Protein AF-A0A4Q3KNJ0-F1 (afdb_monomer)

Nearest PDB structures (foldseek):
  3dgf-assembly1_C  TM=5.278E-01  e=9.717E+00  Thermotoga maritima

Mean predicted aligned error: 4.08 Å

Radius of gyration: 12.49 Å; Cα contacts (8 Å, |Δi|>4): 44; chains: 1; bounding box: 24×30×30 Å

Sequence (60 aa):
MVAVEPAAAMRAEAQVRHPEAAISRVDDTLPALSQVHRQGHAFHVILLSGVWQHVLPHAA

Solvent-accessible surface area (backbone atoms only — not comparable to full-atom values): 4128 Å² total; per-residue (Å²): 90,82,46,74,44,65,52,63,68,58,50,53,53,49,46,75,77,44,67,87,54,75,58,52,74,39,81,40,51,79,93,71,34,64,62,62,59,74,67,70,74,84,73,96,74,87,87,84,77,95,49,71,93,77,53,76,92,72,88,128

Secondary structure (DSSP, 8-state):
-EEE---HHHHHHHHHH-SSS--EEE---TTT-HHHHHTT---S-----S-GGGPPP---

Foldseek 3Di:
DEAEDQPPVVVVVCCVVPVVDPYHYDNADPDCRPVVVVVVDDDPDDDDDPRVVPDDDDDD

pLDDT: mean 90.1, std 7.31, range [60.69, 97.12]

Structure (mmCIF, N/CA/C/O backbone):
data_AF-A0A4Q3KNJ0-F1
#
_entry.id   AF-A0A4Q3KNJ0-F1
#
loop_
_atom_site.group_PDB
_atom_site.id
_atom_site.type_symbol
_atom_site.label_atom_id
_atom_site.label_alt_id
_atom_site.label_comp_id
_atom_site.label_asym_id
_atom_site.label_entity_id
_atom_site.label_seq_id
_atom_site.pdbx_PDB_ins_code
_atom_site.Cartn_x
_atom_site.Cartn_y
_atom_site.Cartn_z
_atom_site.occupancy
_atom_site.B_iso_or_equiv
_atom_site.auth_seq_id
_atom_site.auth_comp_id
_atom_site.auth_asym_id
_atom_site.auth_atom_id
_atom_site.pdbx_PDB_model_num
ATOM 1 N N . MET A 1 1 ?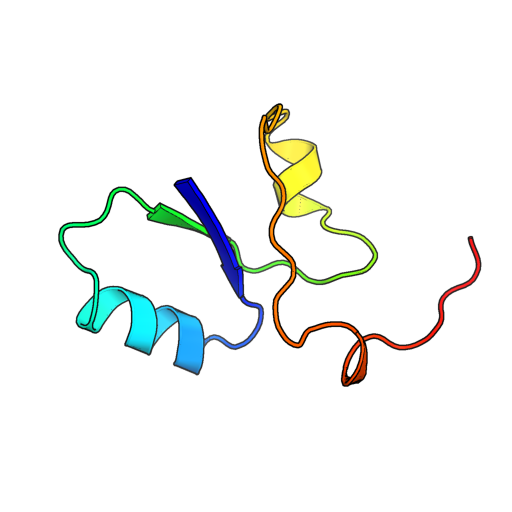 -4.998 3.471 8.512 1.00 89.69 1 MET A N 1
ATOM 2 C CA . MET A 1 1 ? -5.261 3.291 7.060 1.00 89.69 1 MET A CA 1
ATOM 3 C C . MET A 1 1 ? -4.079 2.560 6.434 1.00 89.69 1 MET A C 1
ATOM 5 O O . MET A 1 1 ? -2.976 2.733 6.938 1.00 89.69 1 MET A O 1
ATOM 9 N N . VAL A 1 2 ? -4.281 1.751 5.392 1.00 94.50 2 VAL A N 1
ATOM 10 C CA . VAL A 1 2 ? -3.182 1.145 4.615 1.00 94.50 2 VAL A CA 1
ATOM 11 C C . VAL A 1 2 ? -3.087 1.873 3.276 1.00 94.50 2 VAL A C 1
ATOM 13 O O . VAL A 1 2 ? -4.109 2.054 2.620 1.00 94.50 2 VAL A O 1
ATOM 16 N N . ALA A 1 3 ? -1.889 2.317 2.902 1.00 95.06 3 ALA A N 1
ATOM 17 C CA . ALA A 1 3 ? -1.6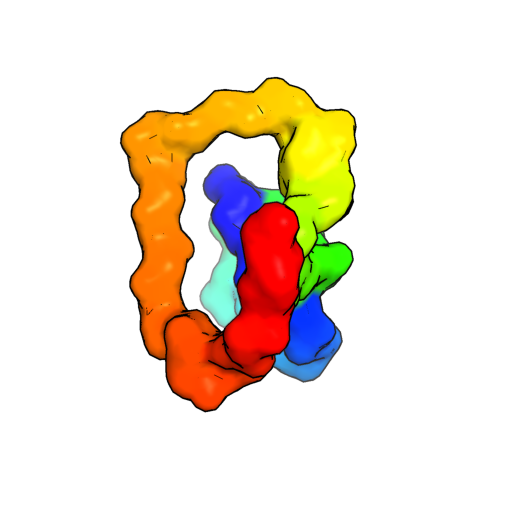01 2.922 1.605 1.00 95.06 3 ALA A CA 1
ATOM 18 C C . ALA A 1 3 ? -0.494 2.123 0.912 1.00 95.06 3 ALA A C 1
ATOM 20 O O . ALA A 1 3 ? 0.577 1.916 1.485 1.00 95.06 3 ALA A O 1
ATOM 21 N N . VAL A 1 4 ? -0.763 1.675 -0.309 1.00 95.56 4 VAL A N 1
ATOM 22 C CA . VAL A 1 4 ? 0.191 0.932 -1.136 1.00 95.56 4 VAL A CA 1
ATOM 23 C C . VAL A 1 4 ? 0.774 1.882 -2.169 1.00 95.56 4 VAL A C 1
ATOM 25 O O . VAL A 1 4 ? 0.018 2.547 -2.870 1.00 95.56 4 VAL A O 1
ATOM 28 N N . GLU A 1 5 ? 2.100 1.956 -2.243 1.00 94.88 5 GLU A N 1
ATOM 29 C CA . GLU A 1 5 ? 2.805 2.790 -3.218 1.00 94.88 5 GLU A CA 1
ATOM 30 C C . GLU A 1 5 ? 4.171 2.159 -3.552 1.00 94.88 5 GLU A C 1
ATOM 32 O O . GLU A 1 5 ? 5.061 2.154 -2.692 1.00 94.88 5 GLU A O 1
ATOM 37 N N . PRO A 1 6 ? 4.366 1.617 -4.766 1.00 93.06 6 PRO A N 1
ATOM 38 C CA . PRO A 1 6 ? 5.629 0.990 -5.155 1.00 93.06 6 PRO A CA 1
ATOM 39 C C . PRO A 1 6 ? 6.755 2.007 -5.399 1.00 93.06 6 PRO A C 1
ATOM 41 O O . PRO A 1 6 ? 7.936 1.689 -5.243 1.00 93.06 6 PRO A O 1
ATOM 44 N N . ALA A 1 7 ? 6.440 3.255 -5.758 1.00 93.06 7 ALA A N 1
ATOM 45 C CA . ALA A 1 7 ? 7.456 4.270 -5.986 1.00 93.06 7 ALA A CA 1
ATOM 46 C C . ALA A 1 7 ? 8.014 4.783 -4.651 1.00 93.06 7 ALA A C 1
ATOM 48 O O . ALA A 1 7 ? 7.388 5.564 -3.930 1.00 93.06 7 ALA A O 1
ATOM 49 N N . ALA A 1 8 ? 9.255 4.398 -4.341 1.00 94.62 8 ALA A N 1
ATOM 50 C CA . ALA A 1 8 ? 9.939 4.803 -3.112 1.00 94.62 8 ALA A CA 1
ATOM 51 C C . ALA A 1 8 ? 9.956 6.331 -2.903 1.00 94.62 8 ALA A C 1
ATOM 53 O O . ALA A 1 8 ? 9.740 6.799 -1.785 1.00 94.62 8 ALA A O 1
ATOM 54 N N . ALA A 1 9 ? 10.146 7.108 -3.977 1.00 95.44 9 ALA A N 1
ATOM 55 C CA . ALA A 1 9 ? 10.115 8.569 -3.919 1.00 95.44 9 ALA A CA 1
ATOM 56 C C . ALA A 1 9 ? 8.739 9.105 -3.487 1.00 95.44 9 ALA A C 1
ATOM 58 O O . ALA A 1 9 ? 8.661 9.984 -2.632 1.00 95.44 9 ALA A O 1
ATOM 59 N N . MET A 1 10 ? 7.647 8.529 -4.002 1.00 93.50 10 MET A N 1
ATOM 60 C CA . MET A 1 10 ? 6.293 8.916 -3.598 1.00 93.50 10 MET A CA 1
ATOM 61 C C . MET A 1 10 ? 5.995 8.502 -2.154 1.00 93.50 10 MET A C 1
ATOM 63 O O . MET A 1 10 ? 5.392 9.279 -1.414 1.00 93.50 10 MET A O 1
ATOM 67 N N . ARG A 1 11 ? 6.475 7.332 -1.702 1.00 93.69 11 ARG A N 1
ATOM 68 C CA . ARG A 1 11 ? 6.364 6.932 -0.287 1.00 93.69 11 ARG A CA 1
ATOM 69 C C . ARG A 1 11 ? 7.068 7.912 0.648 1.00 93.69 11 ARG A C 1
ATOM 71 O O . ARG A 1 11 ? 6.495 8.255 1.682 1.00 93.69 11 ARG A O 1
ATOM 78 N N . ALA A 1 12 ? 8.274 8.356 0.294 1.00 93.56 12 ALA A N 1
ATOM 79 C CA . ALA A 1 12 ? 9.027 9.334 1.076 1.00 93.56 12 ALA A CA 1
ATOM 80 C C . ALA A 1 12 ? 8.300 10.690 1.129 1.00 93.56 12 ALA A C 1
ATOM 82 O O . ALA A 1 12 ? 8.051 11.214 2.213 1.00 93.56 12 ALA A O 1
ATOM 83 N N . GLU A 1 13 ? 7.856 11.207 -0.019 1.00 95.31 13 GLU A N 1
ATOM 84 C CA . GLU A 1 13 ? 7.069 12.447 -0.091 1.00 95.31 13 GLU A CA 1
ATOM 85 C C . GLU A 1 13 ? 5.780 12.369 0.738 1.00 95.31 13 GLU A C 1
ATOM 87 O O . GLU A 1 13 ? 5.427 13.305 1.460 1.00 95.31 13 GLU A O 1
ATOM 92 N N . ALA A 1 14 ? 5.086 11.230 0.697 1.00 91.62 14 ALA A N 1
ATOM 93 C CA . ALA A 1 14 ? 3.874 11.020 1.474 1.00 91.62 14 ALA A CA 1
ATOM 94 C C . ALA A 1 14 ? 4.130 11.032 2.989 1.00 91.62 14 ALA A C 1
ATOM 96 O O . ALA A 1 14 ? 3.228 11.395 3.743 1.00 91.62 14 ALA A O 1
ATOM 97 N N . GLN A 1 15 ? 5.308 10.612 3.463 1.00 90.31 15 GLN A N 1
ATOM 98 C CA . GLN A 1 15 ? 5.676 10.693 4.884 1.00 90.31 15 GLN A CA 1
ATOM 99 C C . GLN A 1 15 ? 5.889 12.139 5.326 1.00 90.31 15 GLN A C 1
ATOM 101 O O . GLN A 1 15 ? 5.413 12.518 6.391 1.00 90.31 15 GLN A O 1
ATOM 106 N N . VAL A 1 16 ? 6.538 12.949 4.488 1.00 93.62 16 VAL A N 1
ATOM 107 C CA . VAL A 1 16 ? 6.786 14.370 4.770 1.00 93.62 16 VAL A CA 1
ATOM 108 C C . VAL A 1 16 ? 5.485 15.172 4.807 1.00 93.62 16 VAL A C 1
ATOM 110 O O . VAL A 1 16 ? 5.318 16.033 5.664 1.00 93.62 16 VAL A O 1
ATOM 113 N N . ARG A 1 17 ? 4.555 14.894 3.886 1.00 92.75 17 ARG A N 1
ATOM 114 C CA . ARG A 1 17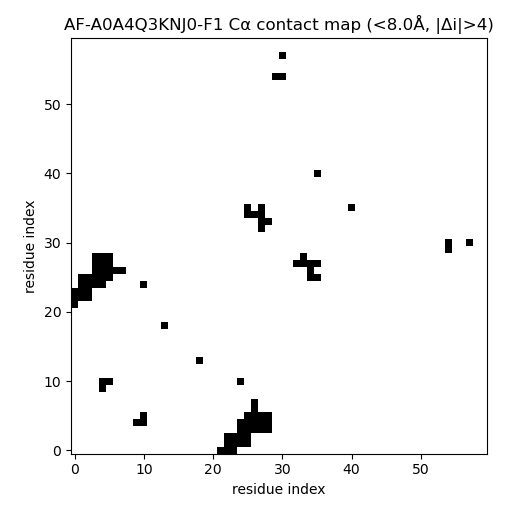 ? 3.297 15.651 3.735 1.00 92.75 17 ARG A CA 1
ATOM 115 C C . ARG A 1 17 ? 2.195 15.229 4.699 1.00 92.75 17 ARG A C 1
ATOM 117 O O . ARG A 1 17 ? 1.294 16.019 4.961 1.00 92.75 17 ARG A O 1
ATOM 124 N N . HIS A 1 18 ? 2.254 13.993 5.189 1.00 89.88 18 HIS A N 1
ATOM 125 C CA . HIS A 1 18 ? 1.266 13.432 6.111 1.00 89.88 18 HIS A CA 1
ATOM 126 C C . HIS A 1 18 ? 1.951 12.706 7.283 1.00 89.88 18 HIS A C 1
ATOM 128 O O . HIS A 1 18 ? 1.816 11.476 7.399 1.00 89.88 18 HIS A O 1
ATOM 134 N N . PRO A 1 19 ? 2.724 13.426 8.121 1.00 82.88 19 PRO A N 1
ATOM 135 C CA . PRO A 1 19 ? 3.463 12.829 9.230 1.00 82.88 19 PRO A CA 1
ATOM 136 C C . PRO A 1 19 ? 2.551 12.431 10.399 1.00 82.88 19 PRO A C 1
ATOM 138 O O . PRO A 1 19 ? 2.798 11.418 11.047 1.00 82.88 19 PRO A O 1
ATOM 141 N N . GLU A 1 20 ? 1.473 13.176 10.648 1.00 83.12 20 GLU A N 1
ATOM 142 C CA . GLU A 1 20 ? 0.502 12.909 11.718 1.00 83.12 20 GLU A CA 1
ATOM 143 C C . GLU A 1 20 ? -0.504 11.795 11.387 1.00 83.12 20 GLU A C 1
ATOM 145 O O . GLU A 1 20 ? -1.203 11.290 12.268 1.00 83.12 20 GLU A O 1
ATOM 150 N N . ALA A 1 21 ? -0.598 11.393 10.119 1.00 81.06 21 ALA A N 1
ATOM 151 C CA . ALA A 1 21 ? -1.565 10.397 9.695 1.00 81.06 21 ALA A CA 1
ATOM 152 C C . ALA A 1 21 ? -1.084 8.979 10.050 1.00 81.06 21 ALA A C 1
ATOM 154 O O . ALA A 1 21 ? -0.026 8.533 9.599 1.00 81.06 21 ALA A O 1
ATOM 155 N N . ALA A 1 22 ? -1.906 8.226 10.792 1.00 87.31 22 ALA A N 1
ATOM 156 C CA . ALA A 1 22 ? -1.690 6.808 11.098 1.00 87.31 22 ALA A CA 1
ATOM 157 C C . 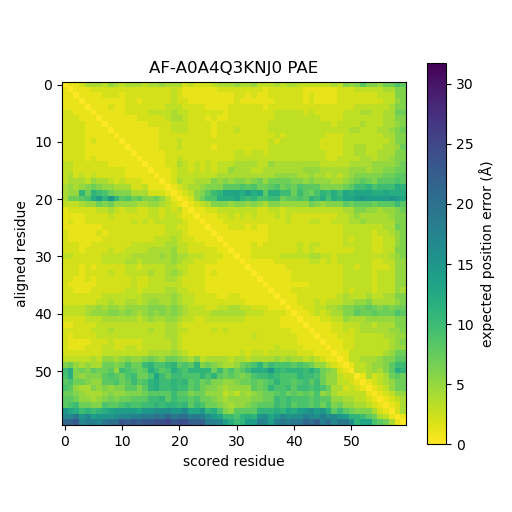ALA A 1 22 ? -1.898 5.917 9.849 1.00 87.31 22 ALA A C 1
ATOM 159 O O . ALA A 1 22 ? -2.874 5.162 9.715 1.00 87.31 22 ALA A O 1
ATOM 160 N N . ILE A 1 23 ? -0.983 6.057 8.887 1.00 91.12 23 ILE A N 1
ATOM 161 C CA . ILE A 1 23 ? -0.974 5.363 7.601 1.00 91.12 23 ILE A CA 1
ATOM 162 C C . ILE A 1 23 ? 0.158 4.340 7.602 1.00 91.12 23 ILE A C 1
ATOM 164 O O . ILE A 1 23 ? 1.337 4.702 7.578 1.00 91.12 23 ILE A O 1
ATOM 168 N N . SER A 1 24 ? -0.212 3.061 7.567 1.00 91.62 24 SER A N 1
ATOM 169 C CA . SER A 1 24 ? 0.713 1.980 7.239 1.00 91.62 24 SER A CA 1
ATOM 170 C C . SER A 1 24 ? 1.004 2.044 5.743 1.00 91.62 24 SER A C 1
ATOM 172 O O . SER A 1 24 ? 0.101 1.862 4.924 1.00 91.62 24 SER A O 1
ATOM 174 N N . ARG A 1 25 ? 2.244 2.381 5.387 1.00 91.31 25 ARG A N 1
ATOM 175 C CA . ARG A 1 25 ? 2.697 2.493 3.997 1.00 91.31 25 ARG A CA 1
ATOM 176 C C . ARG A 1 25 ? 3.365 1.182 3.605 1.00 91.31 25 ARG A C 1
ATOM 178 O O . ARG A 1 25 ? 4.286 0.748 4.293 1.00 91.31 25 ARG A O 1
ATOM 185 N N . VAL A 1 26 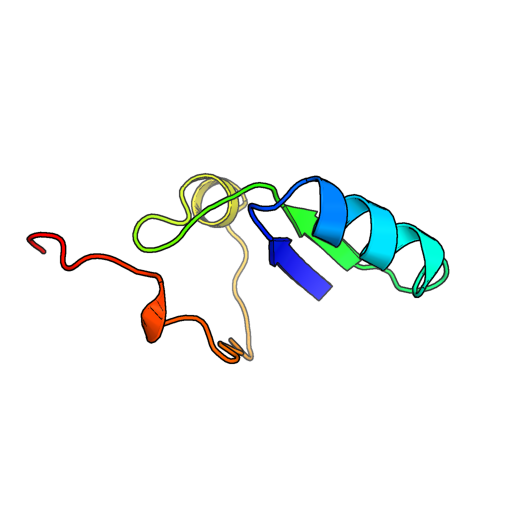? 2.915 0.572 2.517 1.00 95.25 26 VAL A N 1
ATOM 186 C CA . VAL A 1 26 ? 3.392 -0.740 2.067 1.00 95.25 26 VAL A CA 1
ATOM 187 C C . VAL A 1 26 ? 4.002 -0.599 0.677 1.00 95.25 26 VAL A C 1
ATOM 189 O O . VAL A 1 26 ? 3.399 -0.005 -0.215 1.00 95.25 26 VAL A O 1
ATOM 192 N N . ASP A 1 27 ? 5.213 -1.128 0.522 1.00 96.06 27 ASP A N 1
ATOM 193 C CA . ASP A 1 27 ? 5.851 -1.313 -0.779 1.00 96.06 27 ASP A CA 1
ATOM 194 C C . ASP A 1 27 ? 5.335 -2.622 -1.385 1.00 96.06 27 ASP A C 1
ATOM 196 O O . ASP A 1 27 ? 5.754 -3.719 -0.993 1.00 96.06 27 ASP A O 1
ATOM 200 N N . ASP A 1 28 ? 4.322 -2.495 -2.233 1.00 95.44 28 ASP A N 1
ATOM 201 C CA . ASP A 1 28 ? 3.632 -3.602 -2.883 1.00 95.44 28 ASP A CA 1
ATOM 202 C C . ASP A 1 28 ? 3.047 -3.125 -4.214 1.00 95.44 28 ASP A C 1
ATOM 204 O O . ASP A 1 28 ? 2.902 -1.921 -4.449 1.00 95.44 28 ASP A O 1
ATOM 208 N N . THR A 1 29 ? 2.682 -4.066 -5.078 1.00 92.62 29 THR A N 1
ATOM 209 C CA . THR A 1 29 ? 2.254 -3.749 -6.443 1.00 92.62 29 THR A CA 1
ATOM 210 C C . THR A 1 29 ? 1.073 -4.617 -6.851 1.00 92.62 29 THR A C 1
ATOM 212 O O . THR A 1 29 ? 1.017 -5.819 -6.576 1.00 92.62 29 THR A O 1
ATOM 215 N N . LEU A 1 30 ? 0.127 -4.011 -7.567 1.00 91.81 30 LEU A N 1
ATOM 216 C CA . LEU A 1 30 ? -0.856 -4.760 -8.340 1.00 91.81 30 LEU A CA 1
ATOM 217 C C . LEU A 1 30 ? -0.178 -5.553 -9.475 1.00 91.81 30 LEU A C 1
ATOM 219 O O . LEU A 1 30 ? 0.866 -5.146 -9.982 1.00 91.81 30 LEU A O 1
ATOM 223 N N . PRO A 1 31 ? -0.772 -6.673 -9.908 1.00 90.62 31 PRO A N 1
ATOM 224 C CA . PRO A 1 31 ? -2.064 -7.199 -9.461 1.00 90.62 31 PRO A CA 1
ATOM 225 C C . PRO A 1 31 ? -1.999 -8.009 -8.157 1.00 90.62 31 PRO A C 1
ATOM 227 O O . PRO A 1 31 ? -3.034 -8.228 -7.541 1.00 90.62 31 PRO A O 1
ATOM 230 N N . ALA A 1 32 ? -0.810 -8.440 -7.730 1.00 92.06 32 ALA A N 1
ATOM 231 C CA . ALA A 1 32 ? -0.674 -9.482 -6.715 1.00 92.06 32 ALA A CA 1
ATOM 232 C C . ALA A 1 32 ? -0.929 -9.013 -5.275 1.00 92.06 32 ALA A C 1
ATOM 234 O O . ALA A 1 32 ? -1.506 -9.770 -4.504 1.00 92.06 32 ALA A O 1
ATOM 235 N N . LEU A 1 33 ? -0.479 -7.810 -4.895 1.00 93.88 33 LEU A N 1
ATOM 236 C CA . LEU A 1 33 ? -0.607 -7.273 -3.528 1.00 93.88 33 LEU A CA 1
ATOM 237 C C . LEU A 1 33 ? -0.201 -8.269 -2.419 1.00 93.88 33 LEU A C 1
ATOM 239 O O . LEU A 1 33 ? -0.839 -8.392 -1.366 1.00 93.88 33 LEU A O 1
ATOM 243 N N . SER A 1 34 ? 0.870 -9.024 -2.668 1.00 95.81 34 SER A N 1
ATOM 244 C CA . SER A 1 34 ? 1.281 -10.158 -1.841 1.00 95.81 34 SER A CA 1
ATOM 245 C C . SER A 1 34 ? 1.618 -9.766 -0.400 1.00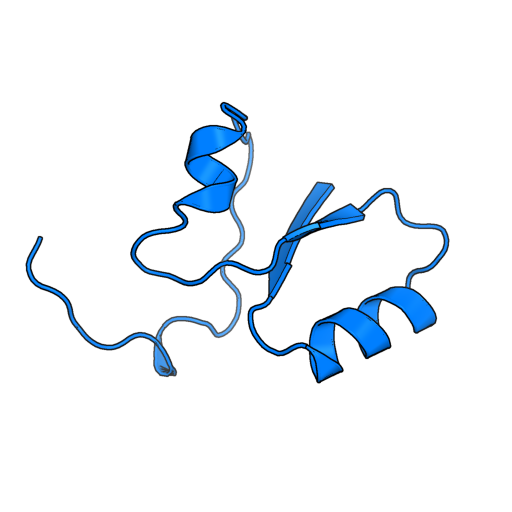 95.81 34 SER A C 1
ATOM 247 O O . SER A 1 34 ? 1.420 -10.568 0.513 1.00 95.81 34 SER A O 1
ATOM 249 N N . GLN A 1 35 ? 2.154 -8.565 -0.164 1.00 96.50 35 GLN A N 1
ATOM 250 C CA . GLN A 1 35 ? 2.460 -8.086 1.187 1.00 96.50 35 GLN A CA 1
ATOM 251 C C . GLN A 1 35 ? 1.179 -7.757 1.946 1.00 96.50 35 GLN A C 1
ATOM 253 O O . GLN A 1 35 ? 1.039 -8.160 3.099 1.00 96.50 35 GLN A O 1
ATOM 258 N N . VAL A 1 36 ? 0.239 -7.075 1.292 1.00 95.94 36 VAL A N 1
ATOM 259 C CA . VAL A 1 36 ? -1.059 -6.732 1.885 1.00 95.94 36 VAL A CA 1
ATOM 260 C C . VAL A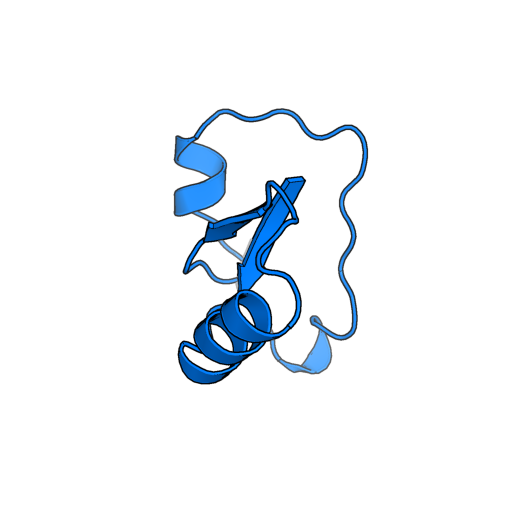 1 36 ? -1.841 -7.998 2.237 1.00 95.94 36 VAL A C 1
ATOM 262 O O . VAL A 1 36 ? -2.355 -8.107 3.349 1.00 95.94 36 VAL A O 1
ATOM 265 N N . HIS A 1 37 ? -1.867 -8.997 1.349 1.00 95.38 37 HIS A N 1
ATOM 266 C CA . HIS A 1 37 ? -2.539 -10.270 1.625 1.00 95.38 37 HIS A CA 1
ATOM 267 C C . HIS A 1 37 ? -1.953 -11.002 2.836 1.00 95.38 37 HIS A C 1
ATOM 269 O O . HIS A 1 37 ? -2.706 -11.498 3.676 1.00 95.38 37 HIS A O 1
ATOM 275 N N . ARG A 1 38 ? -0.621 -11.025 2.985 1.00 96.19 38 ARG A N 1
ATOM 276 C CA . ARG A 1 38 ? 0.035 -11.649 4.149 1.00 96.19 38 ARG A CA 1
ATOM 277 C C . ARG A 1 38 ? -0.321 -10.990 5.481 1.00 96.19 38 ARG A C 1
ATOM 279 O O . ARG A 1 38 ? -0.210 -11.645 6.512 1.00 96.19 38 ARG A O 1
ATOM 286 N N . GLN A 1 39 ? -0.739 -9.726 5.480 1.00 94.25 39 GLN A N 1
ATOM 287 C CA . GLN A 1 39 ? -1.139 -9.018 6.700 1.00 94.25 39 GLN A CA 1
ATOM 288 C C . GLN A 1 39 ? -2.537 -9.425 7.200 1.00 94.25 39 GLN A C 1
ATOM 290 O O . GLN A 1 39 ? -2.900 -9.079 8.322 1.00 94.25 39 GLN A O 1
ATOM 295 N N . GLY A 1 40 ? -3.324 -10.159 6.400 1.00 94.25 40 GLY A N 1
ATOM 296 C CA . GLY A 1 40 ? -4.615 -10.716 6.824 1.00 94.25 40 GLY A CA 1
ATOM 297 C C . GLY A 1 40 ? -5.677 -9.666 7.170 1.00 94.25 40 GLY A C 1
ATOM 298 O O . GLY A 1 40 ? -6.623 -9.958 7.899 1.00 94.25 40 GLY A O 1
ATOM 299 N N . HIS A 1 41 ? -5.517 -8.432 6.690 1.00 92.12 41 HIS A N 1
ATOM 300 C CA . HIS A 1 41 ? -6.461 -7.351 6.947 1.00 92.12 41 HIS A CA 1
ATOM 301 C C . HIS A 1 41 ? -7.742 -7.508 6.119 1.00 92.12 41 HIS A C 1
ATOM 303 O O . HIS A 1 41 ? -7.696 -7.821 4.931 1.00 92.12 41 HIS A O 1
ATOM 309 N N . ALA A 1 42 ? -8.884 -7.205 6.739 1.00 95.00 42 ALA A N 1
ATOM 310 C CA . ALA A 1 42 ? -10.141 -6.961 6.041 1.00 95.00 42 ALA A CA 1
ATOM 311 C C . ALA A 1 42 ? -10.368 -5.448 5.921 1.00 95.00 42 ALA A C 1
ATOM 313 O O . ALA A 1 42 ? -10.185 -4.703 6.887 1.00 95.00 42 ALA A O 1
ATOM 314 N N . PHE A 1 43 ? -10.775 -4.993 4.737 1.00 95.25 43 PHE A N 1
ATOM 315 C CA . PHE A 1 43 ? -11.009 -3.580 4.453 1.00 95.25 43 PHE A CA 1
ATOM 316 C C . PHE A 1 43 ? -12.487 -3.340 4.165 1.00 95.25 43 PHE A C 1
ATOM 318 O O . PHE A 1 43 ? -13.083 -4.028 3.343 1.00 95.25 43 PHE A O 1
ATOM 325 N N . HIS A 1 44 ? -13.066 -2.328 4.808 1.00 97.12 44 HIS A N 1
ATOM 326 C CA . HIS A 1 44 ? -14.432 -1.885 4.510 1.00 97.12 44 HIS A CA 1
ATOM 327 C C . HIS A 1 44 ? -14.514 -1.149 3.168 1.00 97.12 44 HIS A C 1
ATOM 329 O O . HIS A 1 44 ? -15.533 -1.198 2.490 1.00 97.12 44 HIS A O 1
ATOM 335 N N . VAL A 1 45 ? -13.438 -0.446 2.801 1.00 96.69 45 VAL A N 1
ATOM 336 C CA . VAL A 1 45 ? -13.341 0.344 1.574 1.00 96.69 45 VAL A CA 1
ATOM 337 C C . VAL A 1 45 ? -11.969 0.123 0.957 1.00 96.69 45 VAL A C 1
ATOM 339 O O . VAL A 1 45 ? -10.954 0.200 1.651 1.00 96.69 45 VAL A O 1
ATOM 342 N N . ILE A 1 46 ? -11.954 -0.114 -0.353 1.00 94.69 46 ILE A N 1
ATOM 343 C CA . ILE A 1 46 ? -10.747 -0.162 -1.177 1.00 94.69 46 ILE A CA 1
ATOM 344 C C . ILE A 1 46 ? -10.862 0.958 -2.211 1.00 94.69 46 ILE A C 1
ATOM 346 O O . ILE A 1 46 ? -11.801 0.977 -3.005 1.00 94.69 46 ILE A O 1
ATOM 350 N N . LEU A 1 47 ? -9.913 1.896 -2.185 1.00 94.69 47 LEU A N 1
ATOM 351 C CA . LEU A 1 47 ? -9.817 2.990 -3.149 1.00 94.69 47 LEU A CA 1
ATOM 352 C C . LEU A 1 47 ? -8.631 2.744 -4.084 1.00 94.69 47 LEU A C 1
ATOM 354 O O . LEU A 1 47 ? -7.499 2.606 -3.628 1.00 94.69 47 LEU A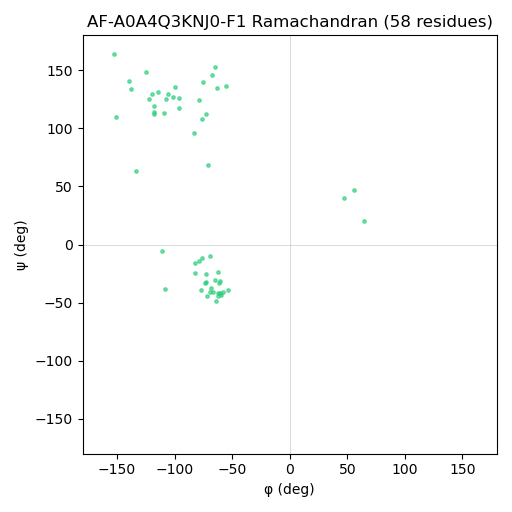 O 1
ATOM 358 N N . LEU A 1 48 ? -8.895 2.740 -5.389 1.00 91.75 48 LEU A N 1
ATOM 359 C CA . LEU A 1 48 ? -7.885 2.676 -6.444 1.00 91.75 48 LEU A CA 1
ATOM 360 C C . LEU A 1 48 ? -7.984 3.958 -7.272 1.00 91.75 48 LEU A C 1
ATOM 362 O O . LEU A 1 48 ? -8.988 4.180 -7.946 1.00 91.75 48 LEU A O 1
ATOM 366 N N . SER A 1 49 ? -6.963 4.813 -7.212 1.00 88.94 49 SER A N 1
ATOM 367 C CA . SER A 1 49 ? -6.956 6.116 -7.888 1.00 88.94 49 SER A CA 1
ATOM 368 C C . SER A 1 49 ? -5.843 6.179 -8.922 1.00 88.94 49 SER A C 1
ATOM 370 O O . SER A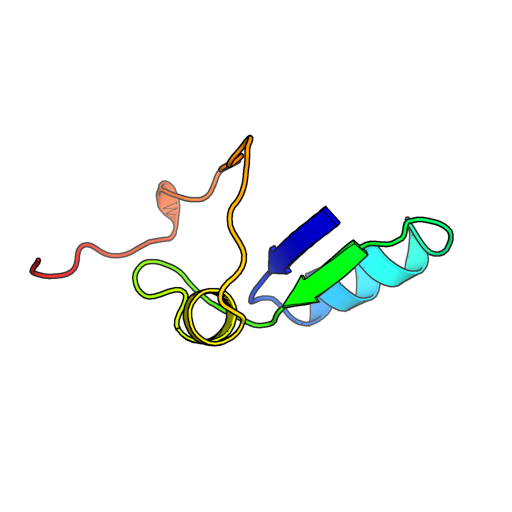 1 49 ? -4.675 6.159 -8.552 1.00 88.94 49 SER A O 1
ATOM 372 N N . GLY A 1 50 ? -6.202 6.268 -10.208 1.00 81.81 50 GLY A N 1
ATOM 373 C CA . GLY A 1 50 ? -5.228 6.409 -11.293 1.00 81.81 50 GLY A CA 1
ATOM 374 C C . GLY A 1 50 ? -4.184 5.293 -11.297 1.00 81.81 50 GLY A C 1
ATOM 375 O O . GLY A 1 50 ? -2.995 5.578 -11.362 1.00 81.81 50 GLY A O 1
ATOM 376 N N . VAL A 1 51 ? -4.610 4.034 -11.168 1.00 78.75 51 VAL A N 1
ATOM 377 C CA . VAL A 1 51 ? -3.687 2.888 -11.094 1.00 78.75 51 VAL A CA 1
ATOM 378 C C . VAL A 1 51 ? -3.718 2.040 -12.366 1.00 78.75 51 VAL A C 1
ATOM 380 O O . VAL A 1 51 ? -2.681 1.583 -12.838 1.00 78.75 51 VAL A O 1
ATOM 383 N N . TRP A 1 52 ? -4.898 1.856 -12.961 1.00 77.75 52 TRP A N 1
ATOM 384 C CA . TRP A 1 52 ? -5.115 0.885 -14.038 1.00 77.75 52 TRP A CA 1
ATOM 385 C C . TRP A 1 52 ? -4.273 1.130 -15.288 1.00 77.75 52 TRP A C 1
ATOM 387 O O . TRP A 1 52 ? -3.860 0.172 -15.930 1.00 77.75 52 TRP A O 1
ATOM 397 N N . GLN A 1 53 ? -3.946 2.384 -15.603 1.00 84.12 53 GLN A N 1
ATOM 398 C CA . GLN A 1 53 ? -3.123 2.707 -16.769 1.00 84.12 53 GLN A CA 1
ATOM 399 C C . GLN A 1 53 ? -1.651 2.259 -16.646 1.00 84.12 53 GLN A C 1
ATOM 401 O O . GLN A 1 53 ? -0.921 2.321 -17.632 1.00 84.12 53 GLN A O 1
ATOM 406 N N . HIS A 1 54 ? -1.205 1.822 -15.462 1.00 80.94 54 HIS A N 1
ATOM 407 C CA . HIS A 1 54 ? 0.168 1.365 -15.208 1.00 80.94 54 HIS A CA 1
ATOM 408 C C . HIS A 1 54 ? 0.280 -0.140 -14.933 1.00 80.94 54 HIS A C 1
ATOM 410 O O . HIS A 1 54 ? 1.390 -0.654 -14.810 1.00 80.94 54 HIS A O 1
ATOM 416 N N . VAL A 1 55 ? -0.844 -0.856 -14.835 1.00 83.31 55 VAL A N 1
ATOM 417 C CA . VAL A 1 55 ? -0.852 -2.294 -14.546 1.00 83.31 55 VAL A CA 1
ATOM 418 C C . VAL A 1 55 ? -0.945 -3.062 -15.858 1.00 83.31 55 VAL A C 1
ATOM 420 O O . VAL A 1 55 ? -1.926 -2.944 -16.590 1.00 83.31 55 VAL A O 1
ATOM 423 N N . LEU A 1 56 ? 0.080 -3.859 -16.159 1.00 84.25 56 LEU A N 1
ATOM 424 C CA . LEU A 1 56 ? 0.050 -4.740 -17.322 1.00 84.25 56 LEU A CA 1
ATOM 425 C C . LEU A 1 56 ? -0.999 -5.847 -17.124 1.00 84.25 56 LEU A C 1
ATOM 427 O O . LEU A 1 56 ? -1.166 -6.336 -16.001 1.00 84.25 56 LEU A O 1
ATOM 431 N N . PRO A 1 57 ? -1.678 -6.288 -18.198 1.00 82.25 57 PRO A N 1
ATOM 432 C CA . PRO A 1 57 ? -2.509 -7.479 -18.139 1.00 82.25 57 PRO A CA 1
ATOM 433 C C . PRO A 1 57 ? -1.687 -8.665 -17.636 1.00 82.25 57 PRO A C 1
ATOM 435 O O . PRO A 1 57 ? -0.559 -8.887 -18.078 1.00 82.25 57 PRO A O 1
ATOM 438 N N . HIS A 1 58 ? -2.271 -9.443 -16.737 1.00 72.50 58 HIS A N 1
ATOM 439 C CA . HIS A 1 58 ? -1.721 -10.719 -16.305 1.00 72.50 58 HIS A CA 1
ATOM 440 C C . HIS A 1 58 ? -2.788 -11.791 -16.516 1.00 72.50 58 HIS A C 1
ATOM 442 O O . HIS A 1 58 ? -3.984 -11.491 -16.466 1.00 72.50 58 HIS A O 1
ATOM 448 N N . ALA A 1 59 ? -2.359 -13.019 -16.807 1.00 68.69 59 ALA A N 1
ATOM 449 C CA . ALA A 1 59 ? -3.274 -14.152 -16.825 1.00 68.69 59 ALA A CA 1
ATOM 450 C C . ALA A 1 59 ? -3.832 -14.358 -15.408 1.00 68.69 59 ALA A C 1
ATOM 452 O O . ALA A 1 59 ? -3.067 -14.281 -14.444 1.00 68.69 59 ALA A O 1
ATOM 453 N N . ALA A 1 60 ? -5.149 -14.558 -15.320 1.00 60.69 60 ALA A N 1
ATOM 454 C CA . ALA A 1 60 ? -5.849 -14.873 -14.076 1.00 60.69 60 ALA A CA 1
ATOM 455 C C . ALA A 1 60 ? -5.498 -16.277 -13.567 1.00 60.69 60 ALA A C 1
ATOM 457 O O . ALA A 1 60 ? -5.232 -17.159 -14.419 1.00 60.69 60 ALA A O 1
#